Protein AF-A0A1S3UJN2-F1 (afdb_monomer_lite)

InterPro domains:
  IPR002171 Large ribosomal subunit protein uL2 [PTHR13691] (16-75)
  IPR012340 Nucleic acid-binding, OB-fold [G3DSA:2.40.50.140] (4-84)
  IPR012340 Nucleic acid-binding, OB-fold [SSF50249] (8-78)
  IPR022666 Large ribosomal subunit protein uL2, RNA-binding domain [PF00181] (15-77)
  IPR022666 Large ribosomal subunit protein uL2, RNA-binding domain [SM01383] (20-92)

Structure (mmCIF, N/CA/C/O backbone):
data_AF-A0A1S3UJN2-F1
#
_entry.id   AF-A0A1S3UJN2-F1
#
loop_
_atom_site.group_PDB
_atom_site.id
_atom_site.type_symbol
_atom_site.label_atom_id
_atom_site.label_alt_id
_atom_site.label_comp_id
_atom_site.label_asym_id
_atom_site.label_entity_id
_atom_site.label_seq_id
_atom_site.pdbx_PDB_ins_code
_atom_site.Cartn_x
_atom_site.Cartn_y
_atom_site.Cartn_z
_atom_site.occupancy
_atom_site.B_iso_or_equiv
_atom_site.auth_seq_id
_atom_site.auth_comp_id
_atom_site.auth_asym_id
_atom_site.auth_atom_id
_atom_site.pdbx_PDB_model_num
ATOM 1 N N . MET A 1 1 ? -21.366 -10.098 -11.119 1.00 46.91 1 MET A N 1
ATOM 2 C CA . MET A 1 1 ? -20.443 -10.371 -9.990 1.00 46.91 1 MET A CA 1
ATOM 3 C C . MET A 1 1 ? -19.472 -9.200 -9.782 1.00 46.91 1 MET A C 1
ATOM 5 O O . MET A 1 1 ? -18.305 -9.306 -10.129 1.00 46.91 1 MET A O 1
ATOM 9 N N . SER A 1 2 ? -19.911 -8.056 -9.248 1.00 51.69 2 SER A N 1
ATOM 10 C CA . SER A 1 2 ? -19.008 -6.900 -9.077 1.00 51.69 2 SER A CA 1
ATOM 11 C C . SER A 1 2 ? -19.361 -6.055 -7.855 1.00 51.69 2 SER A C 1
ATOM 13 O O . SER A 1 2 ? -19.611 -4.860 -7.964 1.00 51.69 2 SER A O 1
ATOM 15 N N . ASN A 1 3 ? -19.368 -6.673 -6.672 1.00 63.38 3 ASN A N 1
ATOM 16 C CA . ASN A 1 3 ? -19.454 -5.942 -5.400 1.00 63.38 3 ASN A CA 1
ATOM 17 C C . ASN A 1 3 ? -18.070 -5.787 -4.735 1.00 63.38 3 ASN A C 1
ATOM 19 O O . ASN A 1 3 ? -17.939 -5.750 -3.514 1.00 63.38 3 ASN A O 1
ATOM 23 N N . VAL A 1 4 ? -17.001 -5.737 -5.539 1.00 66.12 4 VAL A N 1
ATOM 24 C CA . VAL A 1 4 ? -15.637 -5.532 -5.035 1.00 66.12 4 VAL A CA 1
ATOM 25 C C . VAL A 1 4 ? -15.389 -4.033 -4.911 1.00 66.12 4 VAL A C 1
ATOM 27 O O . VAL A 1 4 ? -15.133 -3.335 -5.895 1.00 66.12 4 VAL A O 1
ATOM 30 N N . LYS A 1 5 ? -15.476 -3.517 -3.680 1.00 77.25 5 LYS A N 1
ATOM 31 C CA . LYS A 1 5 ? -15.185 -2.109 -3.386 1.00 77.25 5 LYS A CA 1
ATOM 32 C C . LYS A 1 5 ? -13.707 -1.813 -3.647 1.00 77.25 5 LYS A C 1
ATOM 34 O O . LYS A 1 5 ? -12.828 -2.378 -2.995 1.00 77.25 5 LYS A O 1
ATOM 39 N N . ARG A 1 6 ? -13.437 -0.886 -4.574 1.00 82.75 6 ARG A N 1
ATOM 40 C CA . ARG A 1 6 ? -12.078 -0.400 -4.868 1.00 82.75 6 ARG A CA 1
ATOM 41 C C . ARG A 1 6 ? -11.437 0.249 -3.634 1.00 82.75 6 ARG A C 1
ATOM 43 O O . ARG A 1 6 ? -12.114 0.670 -2.690 1.00 82.75 6 ARG A O 1
ATOM 50 N N . ALA A 1 7 ? -10.108 0.331 -3.651 1.00 84.56 7 ALA A N 1
ATOM 51 C CA . ALA A 1 7 ? -9.359 1.084 -2.650 1.00 84.56 7 ALA A CA 1
ATOM 52 C C . ALA A 1 7 ? -9.778 2.564 -2.661 1.00 84.56 7 ALA A C 1
ATOM 54 O O . ALA A 1 7 ? -10.201 3.102 -3.686 1.00 84.56 7 ALA A O 1
ATOM 55 N N . LEU A 1 8 ? -9.679 3.219 -1.504 1.00 86.19 8 LEU A N 1
ATOM 56 C CA . LEU A 1 8 ? -10.003 4.639 -1.392 1.00 86.19 8 LEU A CA 1
ATOM 57 C C . LEU A 1 8 ? -8.962 5.474 -2.141 1.00 86.19 8 LEU A C 1
ATOM 59 O O . LEU A 1 8 ? -7.763 5.347 -1.888 1.00 86.19 8 LEU A O 1
ATOM 63 N N . ARG A 1 9 ? -9.436 6.348 -3.039 1.00 85.25 9 ARG A N 1
ATOM 64 C CA . ARG A 1 9 ? -8.579 7.190 -3.891 1.00 85.25 9 ARG A CA 1
ATOM 65 C C . ARG A 1 9 ? -7.610 8.045 -3.074 1.00 85.25 9 ARG A C 1
ATOM 67 O O . ARG A 1 9 ? -6.451 8.130 -3.445 1.00 85.25 9 ARG A O 1
ATOM 74 N N . GLN A 1 10 ? -8.058 8.583 -1.939 1.00 86.44 10 GLN A N 1
ATOM 75 C CA . GLN A 1 10 ? -7.246 9.437 -1.061 1.00 86.44 10 GLN A CA 1
ATOM 76 C C . GLN A 1 10 ? -5.973 8.767 -0.513 1.00 86.44 10 GLN A C 1
ATOM 78 O O . GLN A 1 10 ? -5.027 9.456 -0.158 1.00 86.44 10 GLN A O 1
ATOM 83 N N . PHE A 1 11 ? -5.933 7.431 -0.454 1.00 87.50 11 PHE A N 1
ATOM 84 C CA . PHE A 1 11 ? -4.784 6.676 0.060 1.00 87.50 11 PHE A CA 1
ATOM 85 C C . PHE A 1 11 ? -4.040 5.907 -1.021 1.00 87.50 11 PHE A C 1
ATOM 87 O O . PHE A 1 11 ? -3.191 5.083 -0.703 1.00 87.50 11 PHE A O 1
ATOM 94 N N . THR A 1 12 ? -4.394 6.106 -2.286 1.00 90.56 12 THR A N 1
ATOM 95 C CA . THR A 1 12 ? -3.846 5.319 -3.383 1.00 90.56 12 THR A CA 1
ATOM 96 C C . THR A 1 12 ? -3.009 6.219 -4.276 1.00 90.56 12 THR A C 1
ATOM 98 O O . THR A 1 12 ? -3.515 7.218 -4.779 1.00 90.56 12 THR A O 1
ATOM 101 N N . PHE A 1 13 ? -1.754 5.848 -4.522 1.00 90.94 13 PHE A N 1
ATOM 102 C CA . PHE A 1 13 ? -0.878 6.584 -5.432 1.00 90.94 13 PHE A CA 1
ATOM 103 C C . PHE A 1 13 ? -0.139 5.653 -6.396 1.00 90.94 13 PHE A C 1
ATOM 105 O O . PHE A 1 13 ? 0.114 4.477 -6.121 1.00 90.94 13 PHE A O 1
ATOM 112 N N . GLY A 1 14 ? 0.166 6.185 -7.579 1.00 90.25 14 GLY A N 1
ATOM 113 C CA . GLY A 1 14 ? 0.939 5.484 -8.595 1.00 90.25 14 GLY A CA 1
ATOM 114 C C . GLY A 1 14 ? 2.428 5.660 -8.338 1.00 90.25 14 GLY A C 1
ATOM 115 O O . GLY A 1 14 ? 2.902 6.784 -8.230 1.00 90.25 14 GLY A O 1
ATOM 116 N N . SER A 1 15 ? 3.166 4.556 -8.274 1.00 88.25 15 SER A N 1
ATOM 117 C CA . SER A 1 15 ? 4.627 4.579 -8.277 1.00 88.25 15 SER A CA 1
ATOM 118 C C . SER A 1 15 ? 5.139 3.680 -9.400 1.00 88.25 15 SER A C 1
ATOM 120 O O . SER A 1 15 ? 4.578 2.608 -9.652 1.00 88.25 15 SER A O 1
ATOM 122 N N . GLY A 1 16 ? 6.160 4.149 -10.119 1.00 89.88 16 GLY A N 1
ATOM 123 C CA . GLY A 1 16 ? 6.842 3.367 -11.145 1.00 89.88 16 GLY A CA 1
ATOM 124 C C . GLY A 1 16 ? 7.665 2.244 -10.517 1.00 89.88 16 GLY A C 1
ATOM 125 O O . GLY A 1 16 ? 8.149 2.365 -9.394 1.00 89.88 16 GLY A O 1
ATOM 126 N N . LYS A 1 17 ? 7.832 1.135 -11.238 1.00 90.00 17 LYS A N 1
ATOM 127 C CA . LYS A 1 17 ? 8.690 0.037 -10.783 1.00 90.00 17 LYS A CA 1
ATOM 128 C C . LYS A 1 17 ? 10.120 0.280 -11.230 1.00 90.00 17 LYS A C 1
ATOM 130 O O . LYS A 1 17 ? 10.355 0.556 -12.399 1.00 90.00 17 LYS A O 1
ATOM 135 N N . THR A 1 18 ? 11.068 0.082 -10.324 1.00 93.31 18 THR A N 1
ATOM 136 C CA . THR A 1 18 ? 12.495 0.264 -10.622 1.00 93.31 18 THR A CA 1
ATOM 137 C C . THR A 1 18 ? 13.156 -0.976 -11.231 1.00 93.31 18 THR A C 1
ATOM 139 O O . THR A 1 18 ? 14.286 -0.888 -11.694 1.00 93.31 18 THR A O 1
ATOM 142 N N . ALA A 1 19 ? 12.485 -2.139 -11.216 1.00 94.50 19 ALA A N 1
ATOM 143 C CA . ALA A 1 19 ? 13.017 -3.418 -11.715 1.00 94.50 19 ALA A CA 1
ATOM 144 C C . ALA A 1 19 ? 14.426 -3.757 -11.172 1.00 94.50 19 ALA A C 1
ATOM 146 O O . ALA A 1 19 ? 15.299 -4.209 -11.904 1.00 94.50 19 ALA A O 1
ATOM 147 N N . GLY A 1 20 ? 14.668 -3.465 -9.887 1.00 95.12 20 GLY A N 1
ATOM 148 C CA . GLY A 1 20 ? 15.947 -3.754 -9.227 1.00 95.12 20 GLY A CA 1
ATOM 149 C C . GLY A 1 20 ? 17.103 -2.815 -9.586 1.00 95.12 20 GLY A C 1
ATOM 150 O O . GLY A 1 20 ? 18.252 -3.147 -9.297 1.00 95.12 20 GLY A O 1
ATOM 151 N N . ARG A 1 21 ? 16.829 -1.663 -10.215 1.00 96.69 21 ARG A N 1
ATOM 152 C CA . ARG A 1 21 ? 17.847 -0.664 -10.575 1.00 96.69 21 ARG A CA 1
ATOM 153 C C . ARG A 1 21 ? 17.995 0.432 -9.513 1.00 96.69 21 ARG A C 1
ATOM 155 O O . ARG A 1 21 ? 17.039 0.739 -8.805 1.00 96.69 21 ARG A O 1
ATOM 162 N N . ASN A 1 22 ? 19.170 1.050 -9.434 1.00 96.50 22 ASN A N 1
ATOM 163 C CA . ASN A 1 22 ? 19.415 2.251 -8.625 1.00 96.50 22 ASN A CA 1
ATOM 164 C C . ASN A 1 22 ? 19.204 3.554 -9.432 1.00 96.50 22 ASN A C 1
ATOM 166 O O . ASN A 1 22 ? 18.800 3.520 -10.597 1.00 96.50 22 ASN A O 1
ATOM 170 N N . SER A 1 23 ? 19.484 4.713 -8.823 1.00 96.69 23 SER A N 1
ATOM 171 C CA . SER A 1 23 ? 19.368 6.035 -9.465 1.00 96.69 23 SER A CA 1
ATOM 172 C C . SER A 1 23 ? 20.290 6.209 -10.682 1.00 96.69 23 SER A C 1
ATOM 174 O O . SER A 1 23 ? 19.874 6.808 -11.670 1.00 96.69 23 SER A O 1
ATOM 176 N N . SER A 1 24 ? 21.486 5.612 -10.669 1.00 97.25 24 SER A N 1
ATOM 177 C CA . SER A 1 24 ? 22.412 5.550 -11.816 1.00 97.25 24 SER A CA 1
ATOM 178 C C . SER A 1 24 ? 21.989 4.541 -12.892 1.00 97.25 24 SER A C 1
ATOM 180 O O . SER A 1 24 ? 22.717 4.315 -13.853 1.00 97.25 24 SER A O 1
ATOM 182 N N . ARG A 1 25 ? 20.810 3.921 -12.749 1.00 94.88 25 ARG A N 1
ATOM 183 C CA . ARG A 1 25 ? 20.267 2.884 -13.635 1.00 94.88 25 ARG A CA 1
ATOM 184 C C . ARG A 1 25 ? 21.127 1.623 -13.705 1.00 94.88 25 ARG A C 1
ATOM 186 O O . ARG A 1 25 ? 20.980 0.880 -14.667 1.00 94.88 25 ARG A O 1
ATOM 193 N N . HIS A 1 26 ? 21.963 1.320 -12.723 1.00 97.00 26 HIS A N 1
ATOM 194 C CA . HIS A 1 26 ? 22.628 0.017 -12.640 1.00 97.00 26 HIS A CA 1
ATOM 195 C C . HIS A 1 26 ? 21.725 -0.994 -11.936 1.00 97.00 26 HIS A C 1
ATOM 197 O O . HIS A 1 26 ? 20.990 -0.628 -11.020 1.00 97.00 26 HIS A O 1
ATOM 203 N N . ILE A 1 27 ? 21.760 -2.257 -12.375 1.00 96.31 27 ILE A N 1
ATOM 204 C CA . ILE A 1 27 ? 21.053 -3.349 -11.694 1.00 96.31 27 ILE A CA 1
ATOM 205 C C . ILE A 1 27 ? 21.795 -3.625 -10.387 1.00 96.31 27 ILE A C 1
ATOM 207 O O . ILE A 1 27 ? 22.944 -4.050 -10.408 1.00 96.31 27 ILE A O 1
ATOM 211 N N . THR A 1 28 ? 21.139 -3.366 -9.259 1.00 96.62 28 THR A N 1
ATOM 212 C CA . THR A 1 28 ? 21.677 -3.641 -7.917 1.00 96.62 28 THR A CA 1
ATOM 213 C C . THR A 1 28 ? 20.997 -4.836 -7.262 1.00 96.62 28 THR A C 1
ATOM 215 O O . THR A 1 28 ? 21.560 -5.453 -6.366 1.00 96.62 28 THR A O 1
ATOM 218 N N . SER A 1 29 ? 19.780 -5.176 -7.691 1.00 95.69 29 SER A N 1
ATOM 219 C CA . SER A 1 29 ? 19.038 -6.331 -7.188 1.00 95.69 29 SER A CA 1
ATOM 220 C C . SER A 1 29 ? 18.523 -7.173 -8.347 1.00 95.69 29 SER A C 1
ATOM 222 O O . SER A 1 29 ? 17.634 -6.754 -9.089 1.00 95.69 29 SER A O 1
ATOM 224 N N . PHE A 1 30 ? 19.077 -8.374 -8.483 1.00 95.25 30 PHE A N 1
ATOM 225 C CA . PHE A 1 30 ? 18.673 -9.348 -9.495 1.00 95.25 30 PHE A CA 1
ATOM 226 C C . PHE A 1 30 ? 17.319 -9.992 -9.158 1.00 95.25 30 PHE A C 1
ATOM 228 O O . PHE A 1 30 ? 16.820 -9.870 -8.039 1.00 95.25 30 PHE A O 1
ATOM 235 N N . HIS A 1 31 ? 16.714 -10.678 -10.133 1.00 94.75 31 HIS A N 1
ATOM 236 C CA . HIS A 1 31 ? 15.416 -11.365 -9.997 1.00 94.75 31 HIS A CA 1
ATOM 237 C C . HIS A 1 31 ? 14.227 -10.446 -9.643 1.00 94.75 31 HIS A C 1
ATOM 239 O O . HIS A 1 31 ? 13.212 -10.890 -9.106 1.00 94.75 31 HIS A O 1
ATOM 245 N N . ARG A 1 32 ? 14.327 -9.144 -9.940 1.00 92.75 32 ARG A N 1
ATOM 246 C CA . ARG A 1 32 ? 13.255 -8.158 -9.739 1.00 92.75 32 ARG A CA 1
ATOM 247 C C . ARG A 1 32 ? 12.863 -7.552 -11.087 1.00 92.75 32 ARG A C 1
ATOM 249 O O . ARG A 1 32 ? 13.681 -6.913 -11.730 1.00 92.75 32 ARG A O 1
ATOM 256 N N . GLY A 1 33 ? 11.609 -7.705 -11.506 1.00 89.38 33 GLY A N 1
ATOM 257 C CA . GLY A 1 33 ? 11.129 -7.191 -12.795 1.00 89.38 33 GLY A CA 1
ATOM 258 C C . GLY A 1 33 ? 9.831 -7.861 -13.250 1.00 89.38 33 GLY A C 1
ATOM 259 O O . GLY A 1 33 ? 9.347 -8.769 -12.584 1.00 89.38 33 GLY A O 1
ATOM 260 N N . SER A 1 34 ? 9.249 -7.381 -14.353 1.00 88.75 34 SER A N 1
ATOM 261 C CA . SER A 1 34 ? 8.137 -8.019 -15.100 1.00 88.75 34 SER A CA 1
ATOM 262 C C . SER A 1 34 ? 6.803 -8.266 -14.371 1.00 88.75 34 SER A C 1
ATOM 264 O O . SER A 1 34 ? 5.909 -8.913 -14.901 1.00 88.75 34 SER A O 1
ATOM 266 N N . GLU A 1 35 ? 6.614 -7.729 -13.170 1.00 89.69 35 GLU A N 1
ATOM 267 C CA . GLU A 1 35 ? 5.390 -7.935 -12.390 1.00 89.69 35 GLU A CA 1
ATOM 268 C C . GLU A 1 35 ? 4.248 -6.979 -12.809 1.00 89.69 35 GLU A C 1
ATOM 270 O O . GLU A 1 35 ? 4.491 -5.815 -13.140 1.00 89.69 35 GLU A O 1
ATOM 275 N N . ALA A 1 36 ? 2.988 -7.409 -12.659 1.00 92.38 36 ALA A N 1
ATOM 276 C CA . ALA A 1 36 ? 1.781 -6.609 -12.921 1.00 92.38 36 ALA A CA 1
ATOM 277 C C . ALA A 1 36 ? 1.754 -5.253 -12.186 1.00 92.38 36 ALA A C 1
ATOM 279 O O . ALA A 1 36 ? 2.163 -5.154 -11.025 1.00 92.38 36 ALA A O 1
ATOM 280 N N . LYS A 1 37 ? 1.253 -4.194 -12.839 1.00 90.25 37 LYS A N 1
ATOM 281 C CA . LYS A 1 37 ? 1.187 -2.839 -12.261 1.00 90.25 37 LYS A CA 1
ATOM 282 C C . LYS A 1 37 ? 0.325 -2.829 -10.995 1.00 90.25 37 LYS A C 1
ATOM 284 O O . LYS A 1 37 ? -0.813 -3.289 -11.001 1.00 90.25 37 LYS A O 1
ATOM 289 N N . ARG A 1 38 ? 0.869 -2.271 -9.915 1.00 91.50 38 ARG A N 1
ATOM 290 C CA . ARG A 1 38 ? 0.205 -2.150 -8.611 1.00 91.50 38 ARG A CA 1
ATOM 291 C C . ARG A 1 38 ? 0.191 -0.693 -8.189 1.00 91.50 38 ARG A C 1
ATOM 293 O O . ARG A 1 38 ? 1.109 0.058 -8.513 1.00 91.50 38 ARG A O 1
ATOM 300 N N . LEU A 1 39 ? -0.866 -0.300 -7.491 1.00 91.88 39 LEU A N 1
ATOM 301 C CA . LEU A 1 39 ? -0.939 1.006 -6.850 1.00 91.88 39 LEU A CA 1
ATOM 302 C C . LEU A 1 39 ? -0.435 0.871 -5.421 1.00 91.88 39 LEU A C 1
ATOM 304 O O . LEU A 1 39 ? -0.781 -0.096 -4.742 1.00 91.88 39 LEU A O 1
ATOM 308 N N . GLN A 1 40 ? 0.359 1.837 -4.979 1.00 91.81 40 GLN A N 1
ATOM 309 C CA . GLN A 1 40 ? 0.823 1.904 -3.603 1.00 91.81 40 GLN A CA 1
ATOM 310 C C . GLN A 1 40 ? -0.278 2.463 -2.709 1.00 91.81 40 GLN A C 1
ATOM 312 O O . GLN A 1 40 ? -1.124 3.245 -3.159 1.00 91.81 40 GLN A O 1
ATOM 317 N N . ARG A 1 41 ? -0.266 2.037 -1.443 1.00 90.94 41 ARG A N 1
ATOM 318 C CA . ARG A 1 41 ? -1.214 2.504 -0.433 1.00 90.94 41 ARG A CA 1
ATOM 319 C C . ARG A 1 41 ? -0.494 3.194 0.709 1.00 90.94 41 ARG A C 1
ATOM 321 O O . ARG A 1 41 ? 0.457 2.646 1.262 1.00 90.94 41 ARG A O 1
ATOM 328 N N . THR A 1 42 ? -0.964 4.386 1.054 1.00 88.56 42 THR A N 1
ATOM 329 C CA . THR A 1 42 ? -0.488 5.124 2.223 1.00 88.56 42 THR A CA 1
ATOM 330 C C . THR A 1 42 ? -1.070 4.474 3.471 1.00 88.56 42 THR A C 1
ATOM 332 O O . THR A 1 42 ? -2.282 4.506 3.669 1.00 88.56 42 THR A O 1
ATOM 335 N N . VAL A 1 43 ? -0.201 3.871 4.280 1.00 87.62 43 VAL A N 1
ATOM 336 C CA . VAL A 1 43 ? -0.540 3.178 5.532 1.00 87.62 43 VAL A CA 1
ATOM 337 C C . VAL A 1 43 ? 0.087 3.939 6.694 1.00 87.62 43 VAL A C 1
ATOM 339 O O . VAL A 1 43 ?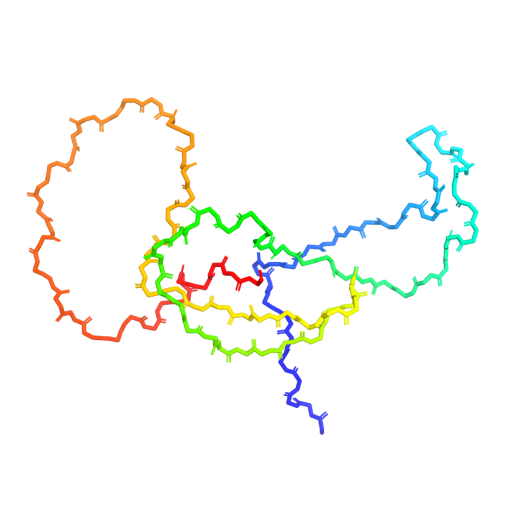 1.243 4.362 6.596 1.00 87.62 43 VAL A O 1
ATOM 342 N N . ASP A 1 44 ? -0.639 4.094 7.799 1.00 85.19 44 ASP A N 1
ATOM 343 C CA . ASP A 1 44 ? -0.080 4.697 9.016 1.00 85.19 44 ASP A CA 1
ATOM 344 C C . ASP A 1 44 ? 0.697 3.657 9.837 1.00 85.19 44 ASP A C 1
ATOM 346 O O . ASP A 1 44 ? 0.174 3.038 10.763 1.00 85.19 44 ASP A O 1
ATOM 350 N N . LEU A 1 45 ? 1.972 3.463 9.483 1.00 82.94 45 LEU A N 1
ATOM 351 C CA . LEU A 1 45 ? 2.871 2.536 10.182 1.00 82.94 45 LEU A CA 1
ATOM 352 C C . LEU A 1 45 ? 3.373 3.071 11.529 1.00 82.94 45 LEU A C 1
ATOM 354 O O . LEU A 1 45 ? 3.771 2.283 12.380 1.00 82.94 45 LEU A O 1
ATOM 358 N N . LYS A 1 46 ? 3.399 4.397 11.722 1.00 82.88 46 LYS A N 1
ATOM 359 C CA . LYS A 1 46 ? 3.971 5.005 12.934 1.00 82.88 46 LYS A CA 1
ATOM 360 C C . LYS A 1 46 ? 2.996 4.995 14.100 1.00 82.88 46 LYS A C 1
ATOM 362 O O . LYS A 1 46 ? 3.448 4.944 15.236 1.00 82.88 46 LYS A O 1
ATOM 367 N N . ARG A 1 47 ? 1.685 5.052 13.830 1.00 77.19 47 ARG A N 1
ATOM 368 C CA . ARG A 1 47 ? 0.636 4.969 14.859 1.00 77.19 47 ARG A CA 1
ATOM 369 C C . ARG A 1 47 ? 0.900 5.928 16.022 1.00 77.19 47 ARG A C 1
ATOM 371 O O . ARG A 1 47 ? 0.782 5.562 17.185 1.00 77.19 47 ARG A O 1
ATOM 378 N N . ASN A 1 48 ? 1.224 7.183 15.707 1.00 68.50 48 ASN A N 1
ATOM 379 C CA . ASN A 1 48 ? 1.576 8.221 16.689 1.00 68.50 48 ASN A CA 1
ATOM 380 C C . ASN A 1 48 ? 0.405 8.648 17.604 1.00 68.50 48 ASN A C 1
ATOM 382 O O . ASN A 1 48 ? 0.478 9.680 18.268 1.00 68.50 48 ASN A O 1
ATOM 386 N N . THR A 1 49 ? -0.705 7.915 17.598 1.00 61.34 49 THR A N 1
ATOM 387 C CA . THR A 1 49 ? -1.936 8.247 18.307 1.00 61.34 49 THR A CA 1
ATOM 388 C C . THR A 1 49 ? -2.193 7.184 19.367 1.00 61.34 49 THR A C 1
ATOM 390 O O . THR A 1 49 ? -3.015 6.290 19.200 1.00 61.34 49 THR A O 1
ATOM 393 N N . THR A 1 50 ? -1.442 7.275 20.464 1.00 56.81 50 THR A N 1
ATOM 394 C CA . THR A 1 50 ? -1.453 6.300 21.568 1.00 56.81 50 THR A CA 1
ATOM 395 C C . THR A 1 50 ? -2.792 6.246 22.320 1.00 56.81 50 THR A C 1
ATOM 397 O O . THR A 1 50 ? -3.045 5.289 23.040 1.00 56.81 50 THR A O 1
ATOM 400 N N . SER A 1 51 ? -3.678 7.234 22.136 1.00 59.62 51 SER A N 1
ATOM 401 C CA . SER A 1 51 ? -4.913 7.370 22.930 1.00 59.62 51 SER A CA 1
ATOM 402 C C . SER A 1 51 ? -6.197 7.567 22.110 1.00 59.62 51 SER A C 1
ATOM 404 O O . SER A 1 51 ? -7.207 7.981 22.668 1.00 59.62 51 SER A O 1
ATOM 406 N N . SER A 1 52 ? -6.202 7.296 20.798 1.00 67.50 52 SER A N 1
ATOM 407 C CA . SER A 1 52 ? -7.423 7.429 19.982 1.00 67.50 52 SER A CA 1
ATOM 408 C C . SER A 1 52 ? -8.174 6.111 19.829 1.00 67.50 52 SER A C 1
ATOM 410 O O . SER A 1 52 ? -7.580 5.095 19.471 1.00 67.50 52 SER A O 1
ATOM 412 N N . LEU A 1 53 ? -9.498 6.155 19.983 1.00 77.94 53 LEU A N 1
ATOM 413 C CA . LEU A 1 53 ? -10.395 5.058 19.620 1.00 77.94 53 LEU A CA 1
ATOM 414 C C . LEU A 1 53 ? -10.774 5.142 18.136 1.00 77.94 53 LEU A C 1
ATOM 416 O O . LEU A 1 53 ? -11.099 6.214 17.614 1.00 77.94 53 LEU A O 1
ATOM 420 N N . GLY A 1 54 ? -10.743 4.001 17.451 1.00 79.94 54 GLY A N 1
ATOM 421 C CA . GLY A 1 54 ? -11.091 3.890 16.038 1.00 79.94 54 GLY A CA 1
ATOM 422 C C . GLY A 1 54 ? -11.908 2.639 15.755 1.00 79.94 54 GLY A C 1
ATOM 423 O O . GLY A 1 54 ? -11.711 1.602 16.380 1.00 79.94 54 GLY A O 1
ATOM 424 N N . VAL A 1 55 ? -12.822 2.744 14.794 1.00 84.19 55 VAL A N 1
ATOM 425 C CA . VAL A 1 55 ? -13.695 1.655 14.350 1.00 84.19 55 VAL A CA 1
ATOM 426 C C . VAL A 1 55 ? -13.231 1.164 12.982 1.00 84.19 55 VAL A C 1
ATOM 428 O O . VAL A 1 55 ? -13.054 1.952 12.047 1.00 84.19 55 VAL A O 1
ATOM 431 N N . VAL A 1 56 ? -13.047 -0.150 12.845 1.00 88.88 56 VAL A N 1
ATOM 432 C CA . VAL A 1 56 ? -12.697 -0.782 11.567 1.00 88.88 56 VAL A CA 1
ATOM 433 C C . VAL A 1 56 ? -13.922 -0.782 10.654 1.00 88.88 56 VAL A C 1
ATOM 435 O O . VAL A 1 56 ? -14.950 -1.367 10.977 1.00 88.88 56 VAL A O 1
ATOM 438 N N . LYS A 1 57 ? -13.814 -0.139 9.487 1.00 87.81 57 LYS A N 1
ATOM 439 C CA . LYS A 1 57 ? -14.885 -0.094 8.477 1.00 87.81 57 LYS A CA 1
ATOM 440 C C . LYS A 1 57 ? -14.837 -1.269 7.503 1.00 87.81 57 LYS A C 1
ATOM 442 O O . LYS A 1 57 ? -15.879 -1.691 7.012 1.00 87.81 57 LYS A O 1
ATOM 447 N N . ARG A 1 58 ? -13.640 -1.734 7.131 1.00 87.69 58 ARG A N 1
ATOM 448 C CA . ARG A 1 58 ? -13.440 -2.846 6.181 1.00 87.69 58 ARG A CA 1
ATOM 449 C C . ARG A 1 58 ? -12.013 -3.376 6.230 1.00 87.69 58 ARG A C 1
ATOM 451 O O . ARG A 1 58 ? -11.089 -2.608 6.490 1.00 87.69 58 ARG A O 1
ATOM 458 N N . ILE A 1 59 ? -11.843 -4.641 5.864 1.00 90.25 59 ILE A N 1
ATOM 459 C CA . ILE A 1 59 ? -10.543 -5.287 5.665 1.00 90.25 59 ILE A CA 1
ATOM 460 C C . ILE A 1 59 ? -10.352 -5.505 4.161 1.00 90.25 59 ILE A C 1
ATOM 462 O O . ILE A 1 59 ? -11.279 -5.933 3.473 1.00 90.25 59 ILE A O 1
ATOM 466 N N . GLN A 1 60 ? -9.190 -5.142 3.625 1.00 89.75 60 GLN A N 1
ATOM 467 C CA . GLN A 1 60 ? -8.887 -5.231 2.197 1.00 89.75 60 GLN A CA 1
ATOM 468 C C . GLN A 1 60 ? -7.563 -5.956 1.968 1.00 89.75 60 GLN A C 1
ATOM 470 O O . GLN A 1 60 ? -6.607 -5.782 2.718 1.00 89.75 60 GLN A O 1
ATOM 475 N N . TYR A 1 61 ? -7.497 -6.722 0.883 1.00 91.50 61 TYR A N 1
ATOM 476 C CA . TYR A 1 61 ? -6.238 -7.276 0.398 1.00 91.50 61 TYR A CA 1
ATOM 477 C C . TYR A 1 61 ? -5.325 -6.165 -0.137 1.00 91.50 61 TYR A C 1
ATOM 479 O O . TYR A 1 61 ? -5.802 -5.266 -0.846 1.00 91.50 61 TYR A O 1
ATOM 487 N N . ASP A 1 62 ? -4.024 -6.228 0.164 1.00 91.81 62 ASP A N 1
ATOM 488 C CA . ASP A 1 62 ? -3.006 -5.297 -0.329 1.00 91.81 62 ASP A CA 1
ATOM 489 C C . ASP A 1 62 ? -1.965 -5.974 -1.216 1.00 91.81 62 ASP A C 1
ATOM 491 O O . ASP A 1 62 ? -1.191 -6.780 -0.724 1.00 91.81 62 ASP A O 1
ATOM 495 N N . PRO A 1 63 ? -1.860 -5.624 -2.510 1.00 90.81 63 PRO A N 1
ATOM 496 C CA . PRO A 1 63 ? -0.937 -6.308 -3.411 1.00 90.81 63 PRO A CA 1
ATOM 497 C C . PRO A 1 63 ? 0.540 -5.943 -3.168 1.00 90.81 63 PRO A C 1
ATOM 499 O O . PRO A 1 63 ? 1.421 -6.487 -3.831 1.00 90.81 63 PRO A O 1
ATOM 502 N N . ASN A 1 64 ? 0.839 -4.999 -2.271 1.00 92.19 64 ASN A N 1
ATOM 503 C CA . ASN A 1 64 ? 2.207 -4.553 -1.981 1.00 92.19 64 ASN A CA 1
ATOM 504 C C . ASN A 1 64 ? 2.823 -5.242 -0.753 1.00 92.19 64 ASN A C 1
ATOM 506 O O . ASN A 1 64 ? 3.983 -4.984 -0.437 1.00 92.19 64 ASN A O 1
ATOM 510 N N . ARG A 1 65 ? 2.064 -6.095 -0.057 1.00 91.50 65 ARG A N 1
ATOM 511 C CA . ARG A 1 65 ? 2.498 -6.844 1.130 1.00 91.50 65 ARG A CA 1
ATOM 512 C C . ARG A 1 65 ? 1.713 -8.151 1.249 1.00 91.50 65 ARG A C 1
ATOM 514 O O . ARG A 1 65 ? 0.751 -8.366 0.526 1.00 91.50 65 ARG A O 1
ATOM 521 N N . SER A 1 66 ? 2.126 -9.035 2.148 1.00 94.31 66 SER A N 1
ATOM 522 C CA . SER A 1 66 ? 1.401 -10.286 2.408 1.00 94.31 66 SER A CA 1
ATOM 523 C C . SER A 1 66 ? 0.167 -10.086 3.293 1.00 94.31 66 SER A C 1
ATOM 525 O O . SER A 1 66 ? -0.803 -10.827 3.164 1.00 94.31 66 SER A O 1
ATOM 527 N N . SER A 1 67 ? 0.188 -9.095 4.190 1.00 94.06 67 SER A N 1
ATOM 528 C CA . SER A 1 67 ? -0.893 -8.846 5.142 1.00 94.06 67 SER A CA 1
ATOM 529 C C . SER A 1 67 ? -2.068 -8.068 4.543 1.00 94.06 67 SER A C 1
ATOM 531 O O . SER A 1 67 ? -1.912 -7.186 3.696 1.00 94.06 67 SER A O 1
ATOM 533 N N . ASN A 1 68 ? -3.267 -8.358 5.049 1.00 93.00 68 ASN A N 1
ATOM 534 C CA . ASN A 1 68 ? -4.441 -7.531 4.790 1.00 93.00 68 ASN A CA 1
ATOM 535 C C . ASN A 1 68 ? -4.351 -6.211 5.567 1.00 93.00 68 ASN A C 1
ATOM 537 O O . ASN A 1 68 ? -3.773 -6.153 6.652 1.00 93.00 68 ASN A O 1
ATOM 541 N N . ILE A 1 69 ? -4.965 -5.163 5.025 1.00 91.75 69 ILE A N 1
ATOM 542 C CA . ILE A 1 69 ? -5.031 -3.831 5.640 1.00 91.75 69 ILE A CA 1
ATOM 543 C C . ILE A 1 69 ? -6.449 -3.536 6.116 1.00 91.75 69 ILE A C 1
ATOM 545 O O . ILE A 1 69 ? -7.426 -3.988 5.511 1.00 91.75 69 ILE A O 1
ATOM 549 N N . ALA A 1 70 ? -6.570 -2.744 7.175 1.00 90.19 70 ALA A N 1
ATOM 550 C CA . ALA A 1 70 ? -7.850 -2.375 7.756 1.00 90.19 70 ALA A CA 1
ATOM 551 C C . ALA A 1 70 ? -8.092 -0.881 7.557 1.00 90.19 70 ALA A C 1
ATOM 553 O O . ALA A 1 70 ? -7.320 -0.046 8.011 1.00 90.19 70 ALA A O 1
ATOM 554 N N . LEU A 1 71 ? -9.204 -0.530 6.914 1.00 88.56 71 LEU A N 1
ATOM 555 C CA . LEU A 1 71 ? -9.634 0.857 6.871 1.00 88.56 71 LEU A CA 1
ATOM 556 C C . LEU A 1 71 ? -10.241 1.231 8.222 1.00 88.56 71 LEU A C 1
ATOM 558 O O . LEU A 1 71 ? -11.292 0.697 8.589 1.00 88.56 71 LEU A O 1
ATOM 562 N N . VAL A 1 72 ? -9.633 2.187 8.914 1.00 85.62 72 VAL A N 1
ATOM 563 C CA . VAL A 1 72 ? -10.075 2.636 10.236 1.00 85.62 72 VAL A CA 1
ATOM 564 C C . VAL A 1 72 ? -10.665 4.039 10.148 1.00 85.62 72 VAL A C 1
ATOM 566 O O . VAL A 1 72 ? -10.086 4.960 9.567 1.00 85.62 72 VAL A O 1
ATOM 569 N N . CYS A 1 73 ? -11.849 4.192 10.736 1.00 82.44 73 CYS A N 1
ATOM 570 C CA . CYS A 1 73 ? -12.468 5.481 10.995 1.00 82.44 73 CYS A CA 1
ATOM 571 C C . CYS A 1 73 ? -12.184 5.866 12.441 1.00 82.44 73 CYS A C 1
ATOM 573 O O . CYS A 1 73 ? -12.587 5.153 13.357 1.00 82.44 73 CYS A O 1
ATOM 575 N N . TRP A 1 74 ? -11.495 6.979 12.646 1.00 77.62 74 TRP A N 1
ATOM 576 C CA . TRP A 1 74 ? -11.153 7.440 13.986 1.00 77.62 74 TRP A CA 1
ATOM 577 C C . TRP A 1 74 ? -12.294 8.272 14.570 1.00 77.62 74 TRP A C 1
ATOM 579 O O . TRP A 1 74 ? -12.896 9.070 13.853 1.00 77.62 74 TRP A O 1
ATOM 589 N N . LEU A 1 75 ? -12.613 8.051 15.849 1.00 72.00 75 LEU A N 1
ATOM 590 C CA . LEU A 1 75 ? -13.691 8.763 16.549 1.00 72.00 75 LEU A CA 1
ATOM 591 C C . LEU A 1 75 ? -13.268 10.178 16.959 1.00 72.00 75 LEU A C 1
ATOM 593 O O . LEU A 1 75 ? -14.083 11.093 16.955 1.00 72.00 75 LEU A O 1
ATOM 597 N N . GLN A 1 76 ? -11.984 10.362 17.266 1.00 62.12 76 GLN A N 1
ATOM 598 C CA . GLN A 1 76 ? -11.388 11.655 17.579 1.00 62.12 76 GLN A CA 1
ATOM 599 C C . GLN A 1 76 ? -10.386 12.013 16.481 1.00 62.12 76 GLN A C 1
ATOM 601 O O . GLN A 1 76 ? -9.645 11.149 16.004 1.00 62.12 76 GLN A O 1
ATOM 606 N N . GLY A 1 77 ? -10.401 13.273 16.039 1.00 55.81 77 GLY A N 1
ATOM 607 C CA . GLY A 1 77 ? -9.560 13.746 14.945 1.00 55.81 77 GLY A CA 1
ATOM 608 C C . GLY A 1 77 ? -8.093 13.414 15.203 1.00 55.81 77 GLY A C 1
ATOM 609 O O . GLY A 1 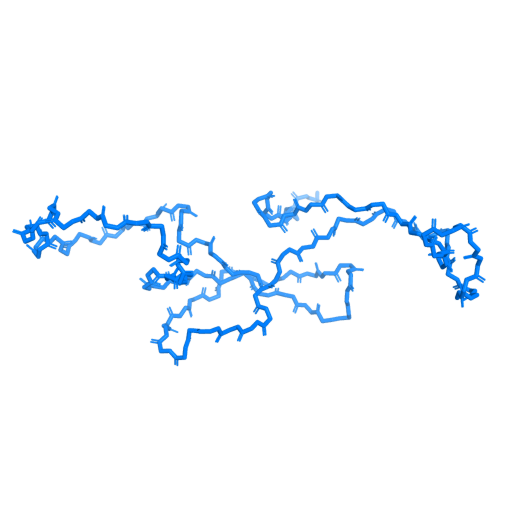77 ? -7.499 13.885 16.170 1.00 55.81 77 GLY A O 1
ATOM 610 N N . VAL A 1 78 ? -7.496 12.596 14.335 1.00 50.12 78 VAL A N 1
ATOM 611 C CA . VAL A 1 78 ? -6.052 12.357 14.365 1.00 50.12 78 VAL A CA 1
ATOM 612 C C . VAL A 1 78 ? -5.378 13.654 13.929 1.00 50.12 78 VAL A C 1
ATOM 614 O O . VAL A 1 78 ? -5.269 13.954 12.733 1.00 50.12 78 VAL A O 1
ATOM 617 N N . HIS A 1 79 ? -4.955 14.447 14.912 1.00 46.31 79 HIS A N 1
ATOM 618 C CA . HIS A 1 79 ? -4.051 15.564 14.701 1.00 46.31 79 HIS A CA 1
ATOM 619 C C . HIS A 1 79 ? -2.686 14.976 14.352 1.00 46.31 79 HIS A C 1
ATOM 621 O O . HIS A 1 79 ? -1.861 14.689 15.219 1.00 46.31 79 HIS A O 1
ATOM 627 N N . HIS A 1 80 ? -2.430 14.799 13.056 1.00 42.97 80 HIS A N 1
ATOM 628 C CA . HIS A 1 80 ? -1.053 14.775 12.597 1.00 42.97 80 HIS A CA 1
ATOM 629 C C . HIS A 1 80 ? -0.459 16.096 13.075 1.00 42.97 80 HIS A C 1
ATOM 631 O O . HIS A 1 80 ? -1.012 17.148 12.749 1.00 42.97 80 HIS A O 1
ATOM 637 N N . ARG A 1 81 ? 0.578 16.044 13.919 1.00 39.94 81 ARG A N 1
ATOM 638 C CA . ARG A 1 81 ? 1.261 17.234 14.430 1.00 39.94 81 ARG A CA 1
ATOM 639 C C . ARG A 1 81 ? 1.661 18.047 13.194 1.00 39.94 81 ARG A C 1
ATOM 641 O O . ARG A 1 81 ? 2.613 17.685 12.503 1.00 39.94 81 ARG A O 1
ATOM 648 N N . GLN A 1 82 ? 0.873 19.065 12.848 1.00 41.25 82 GLN A N 1
ATOM 649 C CA . GLN A 1 82 ? 1.271 20.075 11.883 1.00 41.25 82 GLN A CA 1
ATOM 650 C C . GLN A 1 82 ? 2.555 20.621 12.496 1.00 41.25 82 GLN A C 1
ATOM 652 O O . GLN A 1 82 ? 2.541 21.076 13.645 1.00 41.25 82 GLN A O 1
ATOM 657 N N . ARG A 1 83 ? 3.701 20.451 11.823 1.00 37.69 83 ARG A N 1
ATOM 658 C CA . ARG A 1 83 ? 4.880 21.229 12.203 1.00 37.69 83 ARG A CA 1
ATOM 659 C C . ARG A 1 83 ? 4.391 22.669 12.181 1.00 37.69 83 ARG A C 1
ATOM 661 O O . ARG A 1 83 ? 3.935 23.113 11.135 1.00 37.69 83 ARG A O 1
ATOM 668 N N . ARG A 1 84 ? 4.374 23.301 13.356 1.00 39.88 84 ARG A N 1
ATOM 669 C CA . ARG A 1 84 ? 3.938 24.680 13.560 1.00 39.88 84 ARG A CA 1
ATOM 670 C C . ARG A 1 84 ? 4.569 25.536 12.460 1.00 39.88 84 ARG A C 1
ATOM 672 O O . ARG A 1 84 ? 5.774 25.762 12.495 1.00 39.88 84 ARG A O 1
ATOM 679 N N . ALA A 1 85 ? 3.773 25.940 11.477 1.00 41.94 85 ALA A N 1
ATOM 680 C CA . ALA A 1 85 ? 4.020 27.196 10.796 1.00 41.94 85 ALA A CA 1
ATOM 681 C C . ALA A 1 85 ? 3.533 28.303 11.743 1.00 41.94 85 ALA A C 1
ATOM 683 O O . ALA A 1 85 ? 2.704 28.039 12.615 1.00 41.94 85 ALA A O 1
ATOM 684 N N . GLY A 1 86 ? 4.166 29.467 11.638 1.00 39.00 86 GLY A N 1
ATOM 685 C CA . GLY A 1 86 ? 4.194 30.546 12.622 1.00 39.00 86 GLY A CA 1
ATOM 686 C C . GLY A 1 86 ? 2.856 30.941 13.246 1.00 39.00 86 GLY A C 1
ATOM 687 O O . GLY A 1 86 ? 1.798 30.786 12.653 1.00 39.00 86 GLY A O 1
ATOM 688 N N . THR A 1 87 ? 2.981 31.426 14.483 1.00 52.28 87 THR A N 1
ATOM 689 C CA . THR A 1 87 ? 2.126 32.404 15.173 1.00 52.28 87 THR A CA 1
ATOM 690 C C . THR A 1 87 ? 0.812 32.770 14.488 1.00 52.28 87 THR A C 1
ATOM 692 O O . THR A 1 87 ? 0.849 33.519 13.529 1.00 52.28 87 THR A O 1
ATOM 695 N N . ASP A 1 88 ? -0.314 32.367 15.079 1.00 36.59 88 ASP A N 1
ATOM 696 C CA . ASP A 1 88 ? -1.567 33.130 15.031 1.00 36.59 88 ASP A CA 1
ATOM 697 C C . ASP A 1 88 ? -2.358 32.844 16.311 1.00 36.59 88 ASP A C 1
ATOM 699 O O . ASP A 1 88 ? -3.090 31.864 16.449 1.00 36.59 88 ASP A O 1
ATOM 703 N N . ALA A 1 89 ? -2.133 33.695 17.306 1.00 47.53 89 ALA A N 1
ATOM 704 C CA . ALA A 1 89 ? -2.808 33.670 18.590 1.00 47.53 89 ALA A CA 1
ATOM 705 C C . ALA A 1 89 ? -4.086 34.517 18.541 1.00 47.53 89 ALA A C 1
ATOM 707 O O . ALA A 1 89 ? -4.195 35.462 19.304 1.00 47.53 89 ALA A O 1
ATOM 708 N N . VAL A 1 90 ? -5.052 34.219 17.664 1.00 48.75 90 VAL A N 1
ATOM 709 C CA . VAL A 1 90 ? -6.400 34.813 17.765 1.00 48.75 90 VAL A CA 1
ATOM 710 C C . VAL A 1 90 ? -7.463 33.900 17.141 1.00 48.75 90 VAL A C 1
ATOM 712 O O . VAL A 1 90 ? -7.910 34.088 16.018 1.00 48.75 90 VAL A O 1
ATOM 715 N N . SER A 1 91 ? -7.910 32.891 17.882 1.00 42.09 91 SER A N 1
ATOM 716 C CA . SER A 1 91 ? -9.287 32.392 17.756 1.00 42.09 91 SER A CA 1
ATOM 717 C C . SER A 1 91 ? -9.646 31.681 19.051 1.00 42.09 91 SER A C 1
ATOM 719 O O . SER A 1 91 ? -9.593 30.460 19.199 1.00 42.09 91 SER A O 1
ATOM 721 N N . CYS A 1 92 ? -9.880 32.523 20.048 1.00 31.72 92 CYS A N 1
ATOM 722 C CA . CYS A 1 92 ? -10.388 32.166 21.349 1.00 31.72 92 CYS A CA 1
ATOM 723 C C . CYS A 1 92 ? -11.739 31.446 21.230 1.00 31.72 92 CYS A C 1
ATOM 725 O O . CYS A 1 92 ? -12.638 31.884 20.519 1.00 31.72 92 CYS A O 1
ATOM 727 N N . LEU A 1 93 ? -11.872 30.384 22.025 1.00 38.47 93 LEU A N 1
ATOM 728 C CA . LEU A 1 93 ? -12.958 30.264 22.996 1.00 38.47 93 LEU A CA 1
ATOM 729 C C . LEU A 1 93 ? -14.381 30.481 22.454 1.00 38.47 93 LEU A C 1
ATOM 731 O O . LEU A 1 93 ? -15.036 31.399 22.901 1.00 38.47 93 LEU A O 1
ATOM 735 N N . PHE A 1 94 ? -14.891 29.645 21.548 1.00 35.62 94 PHE A N 1
ATOM 736 C CA . PHE A 1 94 ? -16.341 29.399 21.408 1.00 35.62 94 PHE A CA 1
ATOM 737 C C . PHE A 1 94 ? -16.570 28.215 20.460 1.00 35.62 94 PHE A C 1
ATOM 739 O O . PHE A 1 94 ? -16.725 28.389 19.256 1.00 35.62 94 PHE A O 1
ATOM 746 N N . LYS A 1 95 ? -16.535 26.988 20.997 1.00 40.50 95 LYS A N 1
ATOM 747 C CA . LYS A 1 95 ? -17.230 25.799 20.447 1.00 40.50 95 LYS A CA 1
ATOM 748 C C . LYS A 1 95 ? -17.138 24.608 21.413 1.00 40.50 95 LYS A C 1
ATOM 750 O O . LYS A 1 95 ? -16.793 23.491 21.047 1.00 40.50 95 LYS A O 1
ATOM 755 N N . LEU A 1 96 ? -17.451 24.863 22.681 1.00 39.06 96 LEU A N 1
ATOM 756 C CA . LEU A 1 96 ? -18.082 23.861 23.540 1.00 39.06 96 LEU A CA 1
ATOM 757 C C . LEU A 1 96 ? -19.590 24.029 23.324 1.00 39.06 96 LEU A C 1
ATOM 759 O O . LEU A 1 96 ? -20.048 25.165 23.314 1.00 39.06 96 LEU A O 1
ATOM 763 N N . LEU A 1 97 ? -20.319 22.921 23.161 1.00 40.81 97 LEU A N 1
ATOM 764 C CA . LEU A 1 97 ? -21.752 22.806 22.817 1.00 40.81 97 LEU A CA 1
ATOM 765 C C . 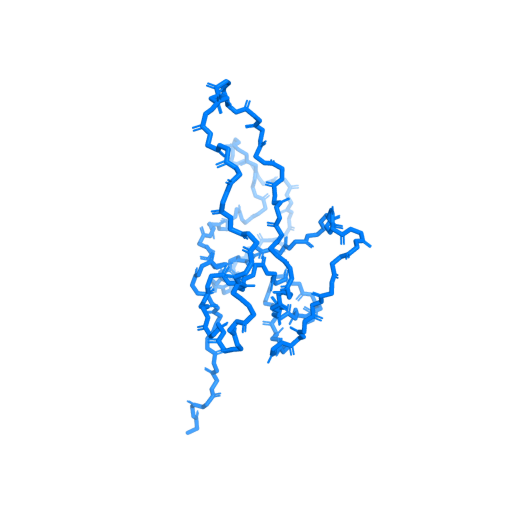LEU A 1 97 ? -22.059 22.661 21.318 1.00 40.81 97 LEU A C 1
ATOM 767 O O . LEU A 1 97 ? -22.528 23.576 20.654 1.00 40.81 97 LEU A O 1
ATOM 771 N N . ALA A 1 98 ? -21.860 21.440 20.821 1.00 35.91 98 ALA A N 1
ATOM 772 C CA . ALA A 1 98 ? -22.843 20.758 19.977 1.00 35.91 98 ALA A CA 1
ATOM 773 C C . ALA A 1 98 ? -22.508 19.257 19.961 1.00 35.91 98 ALA A C 1
ATOM 775 O O . ALA A 1 98 ? -21.767 18.778 19.104 1.00 35.91 98 ALA A O 1
ATOM 776 N N . LEU A 1 99 ? -23.042 18.506 20.929 1.00 47.00 99 LEU A N 1
ATOM 777 C CA . LEU A 1 99 ? -23.241 17.068 20.758 1.00 47.00 99 LEU A CA 1
ATOM 778 C C . LEU A 1 99 ? -24.381 16.896 19.750 1.00 47.00 99 LEU A C 1
ATOM 780 O O . LEU A 1 99 ? -25.536 16.768 20.134 1.00 47.00 99 LEU A O 1
ATOM 784 N N . ASN A 1 100 ? -24.048 16.937 18.460 1.00 36.59 100 ASN A N 1
ATOM 785 C CA . ASN A 1 100 ? -24.940 16.479 17.404 1.00 36.59 100 ASN A CA 1
ATOM 786 C C . ASN A 1 100 ? -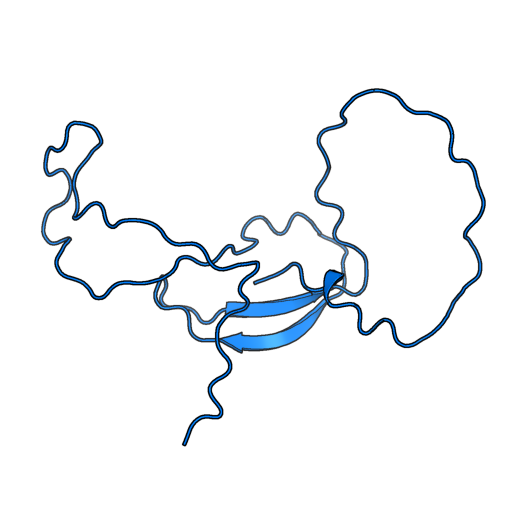24.426 15.121 16.908 1.00 36.59 100 ASN A C 1
ATOM 788 O O . ASN A 1 100 ? -23.281 15.031 16.449 1.00 36.59 100 ASN A O 1
ATOM 792 N N . PRO A 1 101 ? -25.227 14.050 17.033 1.00 53.53 101 PRO A N 1
ATOM 793 C CA . PRO A 1 101 ? -24.868 12.743 16.517 1.00 53.53 101 PRO A CA 1
ATOM 794 C C . PRO A 1 101 ? -24.924 12.784 14.984 1.00 53.53 101 PRO A C 1
ATOM 796 O O . PRO A 1 101 ? -25.658 13.575 14.400 1.00 53.53 101 PRO A O 1
ATOM 799 N N . ILE A 1 102 ? -24.192 11.876 14.334 1.00 36.34 102 ILE A N 1
ATOM 800 C CA . ILE A 1 102 ? -24.207 11.657 12.875 1.00 36.34 102 ILE A CA 1
ATOM 801 C C . ILE A 1 102 ? -23.360 12.678 12.101 1.00 36.34 102 ILE A C 1
ATOM 803 O O . ILE A 1 102 ? -23.823 13.407 11.232 1.00 36.34 102 ILE A O 1
ATOM 807 N N . VAL A 1 103 ? -22.050 12.658 12.339 1.00 36.62 103 VAL A N 1
ATOM 808 C CA . VAL A 1 103 ? -21.097 13.165 11.349 1.00 36.62 103 VAL A CA 1
ATOM 809 C C . VAL A 1 103 ? -20.612 11.971 10.530 1.00 36.62 103 VAL A C 1
ATOM 811 O O . VAL A 1 103 ? -19.545 11.400 10.754 1.00 36.62 103 VAL A O 1
ATOM 814 N N . THR A 1 104 ? -21.420 11.595 9.539 1.00 41.75 104 THR A N 1
ATOM 815 C CA . THR A 1 104 ? -21.030 10.806 8.359 1.00 41.75 104 THR A CA 1
ATOM 816 C C . THR A 1 104 ? -20.062 11.597 7.468 1.00 41.75 104 THR A C 1
ATOM 818 O O . THR A 1 104 ? -20.136 11.533 6.245 1.00 41.75 104 THR A O 1
ATOM 821 N N . ASN A 1 105 ? -19.134 12.359 8.053 1.00 40.91 105 ASN A N 1
ATOM 822 C CA . ASN A 1 105 ? -18.159 13.100 7.277 1.00 40.91 105 ASN A CA 1
ATOM 823 C C . ASN A 1 105 ? -17.065 12.131 6.803 1.00 40.91 105 ASN A C 1
ATOM 825 O O . ASN A 1 105 ? -16.395 11.456 7.594 1.00 40.91 105 ASN A O 1
ATOM 829 N N . SER A 1 106 ? -16.908 12.050 5.483 1.00 45.47 106 SER A N 1
ATOM 830 C CA . SER A 1 106 ? -15.813 11.373 4.787 1.00 45.47 106 SER A CA 1
ATOM 831 C C . SER A 1 106 ? -14.423 11.765 5.308 1.00 45.47 106 SER A C 1
ATOM 833 O O . SER A 1 106 ? -13.489 10.974 5.171 1.00 45.47 106 SER A O 1
ATOM 835 N N . ASP A 1 107 ? -14.305 12.916 5.973 1.00 46.06 107 ASP A N 1
ATOM 836 C CA . ASP A 1 107 ? -13.059 13.521 6.459 1.00 46.06 107 ASP A CA 1
ATOM 837 C C . ASP A 1 107 ? -12.435 12.824 7.690 1.00 46.06 107 AS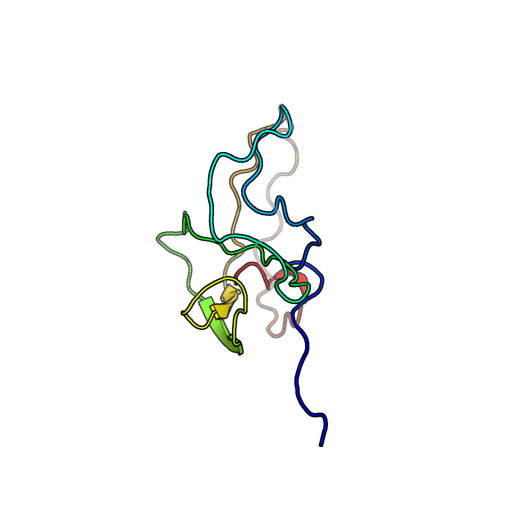P A C 1
ATOM 839 O O . ASP A 1 107 ? -11.272 13.069 8.032 1.00 46.06 107 ASP A O 1
ATOM 843 N N . ASN A 1 108 ? -13.168 11.911 8.343 1.00 51.03 108 ASN A N 1
ATOM 844 C CA . ASN A 1 108 ? -12.678 11.137 9.499 1.00 51.03 108 ASN A CA 1
ATOM 845 C C . ASN A 1 108 ? -11.979 9.821 9.110 1.00 51.03 108 ASN A C 1
ATOM 847 O O . ASN A 1 108 ? -11.465 9.089 9.964 1.00 51.03 108 ASN A O 1
ATOM 851 N N . ILE A 1 109 ? -11.947 9.487 7.816 1.00 56.22 109 ILE A N 1
ATOM 852 C CA . ILE A 1 109 ? -11.241 8.306 7.323 1.00 56.22 109 ILE A CA 1
ATO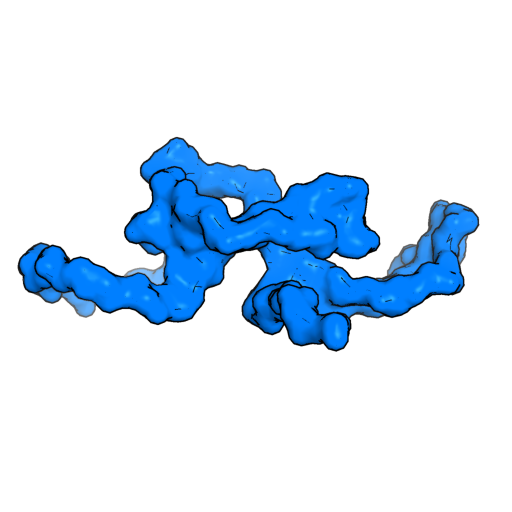M 853 C C . ILE A 1 109 ? -9.775 8.691 7.117 1.00 56.22 109 ILE A C 1
ATOM 855 O O . ILE A 1 109 ? -9.426 9.257 6.085 1.00 56.22 109 ILE A O 1
ATOM 859 N N . ARG A 1 110 ? -8.918 8.381 8.098 1.00 57.66 110 ARG A N 1
ATOM 860 C CA . ARG A 1 110 ? -7.487 8.754 8.084 1.00 57.66 110 ARG A CA 1
ATOM 861 C C . ARG A 1 110 ? -6.508 7.580 8.131 1.00 57.66 110 ARG A C 1
ATOM 863 O O . ARG A 1 110 ? -5.313 7.815 8.014 1.00 57.66 110 ARG A O 1
ATOM 870 N N . GLY A 1 111 ? -6.985 6.344 8.286 1.00 55.81 111 GLY A N 1
ATOM 871 C CA . GLY A 1 111 ? -6.114 5.174 8.415 1.00 55.81 111 GLY A CA 1
ATOM 872 C C . GLY A 1 111 ? -6.453 4.055 7.440 1.00 55.81 111 GLY A C 1
ATOM 873 O O . GLY A 1 111 ? -7.600 3.609 7.392 1.00 55.81 111 GLY A O 1
ATOM 874 N N . ILE A 1 112 ? -5.434 3.604 6.713 1.00 56.50 112 ILE A N 1
ATOM 875 C CA . ILE A 1 112 ? -5.254 2.234 6.220 1.00 56.50 112 ILE A CA 1
ATOM 876 C C . ILE A 1 112 ? -4.086 1.640 7.010 1.00 56.50 112 ILE A C 1
ATOM 878 O O . ILE A 1 112 ? -3.172 2.434 7.346 1.00 56.50 112 ILE A O 1
#

Radius of gyration: 19.96 Å; chains: 1; bounding box: 48×46×39 Å

Foldseek 3Di:
DDPDDDDDPVFWAFDDALQCADPVRDRNDPPGDDDDGFIDGHADPPPPPPDWDWDFPDWADHPVDPDIFTFIQTPDDPPPPPPDDDDDPDDDDDDDDDPDPDPPDPNRRDHD

pLDDT: mean 72.21, std 21.87, range [31.72, 97.25]

Secondary structure (DSSP, 8-state):
----PPPPGGGEEE----TTB-TT--B-STT---PPP-EEE----S---TT--EEEEEEE--TTSSS-EEEEEESS---------S------S------------GGGEEE-

Sequence (112 aa):
MSNVKRALRQFTFGSGKTAGRNSSRHITSFHRGSEAKRLQRTVDLKRNTTSSLGVVKRIQYDPNRSSNIALVCWLQGVHHRQRRAGTDAVSCLFKLLALNPIVTNSDNIRGI

Organism: Vigna radiata var. radiata (NCBI:txid3916)